Protein AF-A7I8T8-F1 (afdb_monomer_lite)

Structure (mmCIF, N/CA/C/O backbone):
data_AF-A7I8T8-F1
#
_entry.id   AF-A7I8T8-F1
#
loop_
_atom_site.group_PDB
_atom_site.id
_atom_site.type_symbol
_atom_site.label_atom_id
_atom_site.label_alt_id
_atom_site.label_comp_id
_atom_site.label_asym_id
_atom_site.label_entity_id
_atom_site.label_seq_id
_atom_site.pdbx_PDB_ins_code
_atom_site.Cartn_x
_atom_site.Cartn_y
_atom_site.Cartn_z
_atom_site.occupancy
_atom_site.B_iso_or_equiv
_atom_site.auth_seq_id
_atom_site.auth_comp_id
_atom_site.auth_asym_id
_atom_site.auth_atom_id
_atom_site.pdbx_PDB_model_num
ATOM 1 N N . MET A 1 1 ? 58.884 17.839 -67.279 1.00 40.97 1 MET A N 1
ATOM 2 C CA . MET A 1 1 ? 57.716 16.990 -66.966 1.00 40.97 1 MET A CA 1
ATOM 3 C C . MET A 1 1 ? 56.959 17.654 -65.835 1.00 40.97 1 MET A C 1
ATOM 5 O O . MET A 1 1 ? 57.370 17.535 -64.691 1.00 40.97 1 MET A O 1
ATOM 9 N N . VAL A 1 2 ? 55.931 18.431 -66.163 1.00 40.31 2 VAL A N 1
ATOM 10 C CA . VAL A 1 2 ? 55.002 18.986 -65.174 1.00 40.31 2 VAL A CA 1
ATOM 11 C C . VAL A 1 2 ? 53.744 18.139 -65.298 1.00 40.31 2 VAL A C 1
ATOM 13 O O . VAL A 1 2 ? 53.093 18.167 -66.338 1.00 40.31 2 VAL A O 1
ATOM 16 N N . TYR A 1 3 ? 53.479 17.304 -64.295 1.00 42.41 3 TYR A N 1
ATOM 17 C CA . TYR A 1 3 ? 52.240 16.538 -64.194 1.00 42.41 3 TYR A CA 1
ATOM 18 C C . TYR A 1 3 ? 51.141 17.530 -63.800 1.00 42.41 3 TYR A C 1
ATOM 20 O O . TYR A 1 3 ? 51.055 17.943 -62.646 1.00 42.41 3 TYR A O 1
ATOM 28 N N . GLY A 1 4 ? 50.372 17.988 -64.788 1.00 46.50 4 GLY A N 1
ATOM 29 C CA . GLY A 1 4 ? 49.166 18.773 -64.559 1.00 46.50 4 GLY A CA 1
ATOM 30 C C . GLY A 1 4 ? 48.108 17.872 -63.938 1.00 46.50 4 GLY A C 1
ATOM 31 O O . GLY A 1 4 ? 47.624 16.942 -64.575 1.00 46.50 4 GLY A O 1
ATOM 32 N N . SER A 1 5 ? 47.789 18.105 -62.671 1.00 56.91 5 SER A N 1
ATOM 33 C CA . SER A 1 5 ? 46.598 17.556 -62.036 1.00 56.91 5 SER A CA 1
ATOM 34 C C . SER A 1 5 ? 45.389 18.317 -62.577 1.00 56.91 5 SER A C 1
ATOM 36 O O . SER A 1 5 ? 45.018 19.356 -62.026 1.00 56.91 5 SER A O 1
ATOM 38 N N . ASP A 1 6 ? 44.826 17.845 -63.688 1.00 60.47 6 ASP A N 1
ATOM 39 C CA . ASP A 1 6 ? 43.633 18.449 -64.275 1.00 60.47 6 ASP A CA 1
ATOM 40 C C . ASP A 1 6 ? 42.460 18.361 -63.279 1.00 60.47 6 ASP A C 1
ATOM 42 O O . ASP A 1 6 ? 42.112 17.264 -62.824 1.00 60.47 6 ASP A O 1
ATOM 46 N N . PRO A 1 7 ? 41.842 19.493 -62.893 1.00 60.00 7 PRO A N 1
ATOM 47 C CA . PRO A 1 7 ? 40.658 19.472 -62.051 1.00 60.00 7 PRO A CA 1
ATOM 48 C C . PRO A 1 7 ? 39.498 18.835 -62.824 1.00 60.00 7 PRO A C 1
ATOM 50 O O . PRO A 1 7 ? 39.226 19.187 -63.971 1.00 60.00 7 PRO A O 1
ATOM 53 N N . LEU A 1 8 ? 38.805 17.892 -62.181 1.00 57.56 8 LEU A N 1
ATOM 54 C CA . LEU A 1 8 ? 37.634 17.215 -62.743 1.00 57.56 8 LEU A CA 1
ATOM 55 C C . LEU A 1 8 ? 36.603 18.232 -63.279 1.00 57.56 8 LEU A C 1
ATOM 57 O O . LEU A 1 8 ? 36.396 19.277 -62.652 1.00 57.56 8 LEU A O 1
ATOM 61 N N . PRO A 1 9 ? 35.917 17.933 -64.400 1.00 57.94 9 PRO A N 1
ATOM 62 C CA . PRO A 1 9 ? 34.938 18.837 -64.995 1.00 57.94 9 PRO A CA 1
ATOM 63 C C . PRO A 1 9 ? 33.830 19.193 -63.990 1.00 57.94 9 PRO A C 1
ATOM 65 O O . PRO A 1 9 ? 33.248 18.315 -63.352 1.00 57.94 9 PRO A O 1
ATOM 68 N N . LEU A 1 10 ? 33.532 20.494 -63.879 1.00 56.12 10 LEU A N 1
ATOM 69 C CA . LEU A 1 10 ? 32.563 21.121 -62.959 1.00 56.12 10 LEU A CA 1
ATOM 70 C C . LEU A 1 10 ? 31.258 20.324 -62.694 1.00 56.12 10 LEU A C 1
ATOM 72 O O . LEU A 1 10 ? 30.931 20.150 -61.520 1.00 56.12 10 LEU A O 1
ATOM 76 N N . PRO A 1 11 ? 30.548 19.748 -63.691 1.00 61.12 11 PRO A N 1
ATOM 77 C CA . PRO A 1 11 ? 29.313 18.990 -63.433 1.00 61.12 11 PRO A CA 1
ATOM 78 C C . PRO A 1 11 ? 29.511 17.687 -62.636 1.00 61.12 11 PRO A C 1
ATOM 80 O O . PRO A 1 11 ? 28.583 17.219 -61.977 1.00 61.12 11 PRO A O 1
ATOM 83 N N . CYS A 1 12 ? 30.708 17.093 -62.659 1.00 60.34 12 CYS A N 1
ATOM 84 C CA . CYS A 1 12 ? 31.018 15.888 -61.884 1.00 60.34 12 CYS A CA 1
ATOM 85 C C . CYS A 1 12 ? 31.303 16.207 -60.410 1.00 60.34 12 CYS A C 1
ATOM 87 O O . CYS A 1 12 ? 31.005 15.394 -59.537 1.00 60.34 12 CYS A O 1
ATOM 89 N N . ARG A 1 13 ? 31.857 17.393 -60.129 1.00 66.69 13 ARG A N 1
ATOM 90 C CA . ARG A 1 13 ? 32.189 17.842 -58.771 1.00 66.69 13 ARG A CA 1
ATOM 91 C C . ARG A 1 13 ? 30.935 18.162 -57.959 1.00 66.69 13 ARG A C 1
ATOM 93 O O . ARG A 1 13 ? 30.835 17.716 -56.821 1.00 66.69 13 ARG A O 1
ATOM 100 N N . ASP A 1 14 ? 29.977 18.871 -58.549 1.00 72.31 14 ASP A N 1
ATOM 101 C CA . ASP A 1 14 ? 28.726 19.223 -57.865 1.00 72.31 14 ASP A CA 1
ATOM 102 C C . ASP A 1 14 ? 27.876 17.978 -57.590 1.00 72.31 14 ASP A C 1
ATOM 104 O O . ASP A 1 14 ? 27.343 17.819 -56.494 1.00 72.31 14 ASP A O 1
ATOM 108 N N . ARG A 1 15 ? 27.855 17.026 -58.532 1.00 76.25 15 ARG A N 1
ATOM 109 C CA . ARG A 1 15 ? 27.203 15.725 -58.347 1.00 76.25 15 ARG A CA 1
ATOM 110 C C . ARG A 1 15 ? 27.839 14.910 -57.218 1.00 76.25 15 ARG A C 1
ATOM 112 O O . ARG A 1 15 ? 27.114 14.404 -56.367 1.00 76.25 15 ARG A O 1
ATOM 119 N N . ALA A 1 16 ? 29.170 14.821 -57.181 1.00 75.81 16 ALA A N 1
ATOM 120 C CA . ALA A 1 16 ? 29.888 14.103 -56.128 1.00 75.81 16 ALA A CA 1
ATOM 121 C C . ALA A 1 16 ? 29.680 14.740 -54.742 1.00 75.81 16 ALA A C 1
ATOM 123 O O . ALA A 1 16 ? 29.544 14.028 -53.749 1.00 75.81 16 ALA A O 1
ATOM 124 N N . LEU A 1 17 ? 29.606 16.074 -54.670 1.00 80.06 17 LEU A N 1
ATOM 125 C CA . LEU A 1 17 ? 29.301 16.789 -53.430 1.00 80.06 17 LEU A CA 1
ATOM 126 C C . LEU A 1 17 ? 27.860 16.533 -52.976 1.00 80.06 17 LEU A C 1
ATOM 128 O O . LEU A 1 17 ? 27.651 16.198 -51.814 1.00 80.06 17 LEU A O 1
ATOM 132 N N . THR A 1 18 ? 26.867 16.626 -53.866 1.00 85.56 18 THR A N 1
ATOM 133 C CA . THR A 1 18 ? 25.466 16.325 -53.523 1.00 85.56 18 THR A CA 1
ATOM 134 C C . THR A 1 18 ? 25.283 14.877 -53.064 1.00 85.56 18 THR A C 1
ATOM 136 O O . THR A 1 18 ? 24.567 14.630 -52.095 1.00 85.56 18 THR A O 1
ATOM 139 N N . GLU A 1 19 ? 25.958 13.923 -53.706 1.00 85.44 19 GLU A N 1
ATOM 140 C CA . GLU A 1 19 ? 25.921 12.508 -53.323 1.00 85.44 19 GLU A CA 1
ATOM 141 C C . GLU A 1 19 ? 26.564 12.277 -51.947 1.00 85.44 19 GLU A C 1
ATOM 143 O O . GLU A 1 19 ? 25.977 11.612 -51.093 1.00 85.44 19 GLU A O 1
ATOM 148 N N . ALA A 1 20 ? 27.702 12.922 -51.671 1.00 86.12 20 ALA A N 1
ATOM 149 C CA . ALA A 1 20 ? 28.340 12.883 -50.357 1.00 86.12 20 ALA A CA 1
ATOM 150 C C . ALA A 1 20 ? 27.459 13.503 -49.254 1.00 86.12 20 ALA A C 1
ATOM 152 O O . ALA A 1 20 ? 27.332 12.922 -48.175 1.00 86.12 20 ALA A O 1
ATOM 153 N N . TYR A 1 21 ? 26.803 14.640 -49.520 1.00 88.50 21 TYR A N 1
ATOM 154 C CA . TYR A 1 21 ? 25.862 15.254 -48.576 1.00 88.50 21 TYR A CA 1
ATOM 155 C C . TYR A 1 21 ? 24.629 14.376 -48.333 1.00 88.50 21 TYR A C 1
ATOM 157 O O . TYR A 1 21 ? 24.183 14.258 -47.192 1.00 88.50 21 TYR A O 1
ATOM 165 N N . GLY A 1 22 ? 24.105 13.727 -49.377 1.00 90.25 22 GLY A N 1
ATOM 166 C CA . GLY A 1 22 ? 22.984 12.794 -49.263 1.00 90.25 22 GLY A CA 1
ATOM 167 C C . GLY A 1 22 ? 23.323 11.584 -48.393 1.00 90.25 22 GLY A C 1
ATOM 168 O O . GLY A 1 22 ? 22.563 11.244 -47.486 1.00 90.25 22 GLY A O 1
ATOM 169 N N . ILE A 1 23 ? 24.496 10.981 -48.606 1.00 90.00 23 ILE A N 1
ATOM 170 C CA . ILE A 1 23 ? 24.983 9.856 -47.796 1.00 90.00 23 ILE A CA 1
ATOM 171 C C . ILE A 1 23 ? 25.203 10.291 -46.342 1.00 90.00 23 ILE A C 1
ATOM 173 O O . ILE A 1 23 ? 24.773 9.595 -45.422 1.00 90.00 23 ILE A O 1
ATOM 177 N N . PHE A 1 24 ? 25.818 11.456 -46.115 1.00 91.75 24 PHE A N 1
ATOM 178 C CA . PHE A 1 24 ? 26.056 11.976 -44.767 1.00 91.75 24 PHE A CA 1
ATOM 179 C C . PHE A 1 24 ? 24.749 12.221 -43.999 1.00 91.75 24 PHE A C 1
ATOM 181 O O . PHE A 1 24 ? 24.619 11.799 -42.849 1.00 91.75 24 PHE A O 1
ATOM 188 N N . LEU A 1 25 ? 23.758 12.850 -44.640 1.00 92.62 25 LEU A N 1
ATOM 189 C CA . LEU A 1 25 ? 22.442 13.078 -44.041 1.00 92.62 25 LEU A CA 1
ATOM 190 C C . LEU A 1 25 ? 21.728 11.766 -43.718 1.00 92.62 25 LEU A C 1
ATOM 192 O O . LEU A 1 25 ? 21.139 11.647 -42.647 1.00 92.62 25 LEU A O 1
ATOM 196 N N . LEU A 1 26 ? 21.808 10.770 -44.601 1.00 93.25 26 LEU A N 1
ATOM 197 C CA . LEU A 1 26 ? 21.183 9.468 -44.380 1.00 93.25 26 LEU A CA 1
ATOM 198 C C . LEU A 1 26 ? 21.810 8.732 -43.186 1.00 93.25 26 LEU A C 1
ATOM 200 O O . LEU A 1 26 ? 21.082 8.211 -42.344 1.00 93.25 26 LEU A O 1
ATOM 204 N N . ILE A 1 27 ? 23.141 8.755 -43.057 1.00 94.19 27 ILE A N 1
ATOM 205 C CA . ILE A 1 27 ? 23.846 8.184 -41.896 1.00 94.19 27 ILE A CA 1
ATOM 206 C C . ILE A 1 27 ? 23.438 8.902 -40.606 1.00 94.19 27 ILE A C 1
ATOM 208 O O . ILE A 1 27 ? 23.148 8.246 -39.605 1.00 94.19 27 ILE A O 1
ATOM 212 N N . LEU A 1 28 ? 23.370 10.237 -40.626 1.00 94.50 28 LEU A N 1
ATOM 213 C CA . LEU A 1 28 ? 22.942 11.026 -39.472 1.00 94.50 28 LEU A CA 1
ATOM 214 C C . LEU A 1 28 ? 21.512 10.663 -39.044 1.00 94.50 28 LEU A C 1
ATOM 216 O O . LEU A 1 28 ? 21.246 10.480 -37.857 1.00 94.50 28 LEU A O 1
ATOM 220 N N . LEU A 1 29 ? 20.601 10.517 -40.007 1.00 94.88 29 LEU A N 1
ATOM 221 C CA . LEU A 1 29 ? 19.192 10.225 -39.751 1.00 94.88 29 LEU A CA 1
ATOM 222 C C . LEU A 1 29 ? 18.995 8.805 -39.202 1.00 94.88 29 LEU A C 1
ATOM 224 O O . LEU A 1 29 ? 18.214 8.612 -38.268 1.00 94.88 29 LEU A O 1
ATOM 228 N N . ILE A 1 30 ? 19.759 7.828 -39.705 1.00 94.88 30 ILE A N 1
ATOM 229 C CA . ILE A 1 30 ? 19.822 6.477 -39.129 1.00 94.88 30 ILE A CA 1
ATOM 230 C C . ILE A 1 30 ? 20.371 6.535 -37.701 1.00 94.88 30 ILE A C 1
ATOM 232 O O . ILE A 1 30 ? 19.775 5.945 -36.804 1.00 94.88 30 ILE A O 1
ATOM 236 N N . GLY A 1 31 ? 21.457 7.277 -37.466 1.00 93.31 31 GLY A N 1
ATOM 237 C CA . GLY A 1 31 ? 22.049 7.433 -36.136 1.00 93.31 31 GLY A CA 1
ATOM 238 C C . GLY A 1 31 ? 21.055 7.987 -35.113 1.00 93.31 31 GLY A C 1
ATOM 239 O O . GLY A 1 31 ? 20.872 7.397 -34.049 1.00 93.31 31 GLY A O 1
ATOM 240 N N . ILE A 1 32 ? 20.348 9.066 -35.461 1.00 93.88 32 ILE A N 1
ATOM 241 C CA . ILE A 1 32 ? 19.301 9.656 -34.612 1.00 93.88 32 ILE A CA 1
ATOM 242 C C . ILE A 1 32 ? 18.170 8.650 -34.366 1.00 93.88 32 ILE A C 1
ATOM 244 O O . ILE A 1 32 ? 17.737 8.476 -33.227 1.00 93.88 32 ILE A O 1
ATOM 248 N N . SER A 1 33 ? 17.719 7.953 -35.411 1.00 91.12 33 SER A N 1
ATOM 249 C CA . SER A 1 33 ? 16.637 6.968 -35.301 1.00 91.12 33 SER A CA 1
ATOM 250 C C . SER A 1 33 ? 17.011 5.812 -34.370 1.00 91.12 33 SER A C 1
ATOM 252 O O . SER A 1 33 ? 16.208 5.422 -33.528 1.00 91.12 33 SER A O 1
ATOM 254 N N . VAL A 1 34 ? 18.241 5.298 -34.459 1.00 92.25 34 VAL A N 1
ATOM 255 C CA . VAL A 1 34 ? 18.736 4.228 -33.580 1.00 92.25 34 VAL A CA 1
ATOM 256 C C . VAL A 1 34 ? 18.793 4.691 -32.125 1.00 92.25 34 VAL A C 1
ATOM 258 O O . VAL A 1 34 ? 18.327 3.971 -31.245 1.00 92.25 34 VAL A O 1
ATOM 261 N N . VAL A 1 35 ? 19.300 5.900 -31.858 1.00 89.50 35 VAL A N 1
ATOM 262 C CA . VAL A 1 35 ? 19.339 6.455 -30.494 1.00 89.50 35 VAL A CA 1
ATOM 263 C C . VAL A 1 35 ? 17.930 6.597 -29.919 1.00 89.50 35 VAL A C 1
ATOM 265 O O . VAL A 1 35 ? 17.700 6.210 -28.774 1.00 89.50 35 VAL A O 1
ATOM 268 N N . LEU A 1 36 ? 16.971 7.084 -30.712 1.00 87.56 36 LEU A N 1
ATOM 269 C CA . LEU A 1 36 ? 15.573 7.196 -30.289 1.00 87.56 36 LEU A CA 1
ATOM 270 C C . LEU A 1 36 ? 14.947 5.828 -30.005 1.00 87.56 36 LEU A C 1
ATOM 272 O O . LEU A 1 36 ? 14.297 5.660 -28.976 1.00 87.56 36 LEU A O 1
ATOM 276 N N . ILE A 1 37 ? 15.173 4.838 -30.872 1.00 87.56 37 ILE A N 1
ATOM 277 C CA . ILE A 1 37 ? 14.664 3.477 -30.670 1.00 87.56 37 ILE A CA 1
ATOM 278 C C . ILE A 1 37 ? 15.246 2.873 -29.391 1.00 87.56 37 ILE A C 1
ATOM 280 O O . ILE A 1 37 ? 14.490 2.303 -28.610 1.00 87.56 37 ILE A O 1
ATOM 284 N N . ILE A 1 38 ? 16.551 3.019 -29.138 1.00 84.56 38 ILE A N 1
ATOM 285 C CA . ILE A 1 38 ? 17.188 2.516 -27.911 1.00 84.56 38 ILE A CA 1
ATOM 286 C C . ILE A 1 38 ? 16.627 3.229 -26.678 1.00 84.56 38 ILE A C 1
ATOM 288 O O . ILE A 1 38 ? 16.313 2.565 -25.695 1.00 84.56 38 ILE A O 1
ATOM 292 N N . ALA A 1 39 ? 16.457 4.552 -26.724 1.00 79.81 39 ALA A N 1
ATOM 293 C CA . ALA A 1 39 ? 15.915 5.318 -25.604 1.00 79.81 39 ALA A CA 1
ATOM 294 C C . ALA A 1 39 ? 14.473 4.900 -25.269 1.00 79.81 39 ALA A C 1
ATOM 296 O O . ALA A 1 39 ? 14.163 4.623 -24.112 1.00 79.81 39 ALA A O 1
ATOM 297 N N . VAL A 1 40 ? 13.603 4.787 -26.277 1.00 78.00 40 VAL A N 1
ATOM 298 C CA . VAL A 1 40 ? 12.200 4.386 -26.083 1.00 78.00 40 VAL A CA 1
ATOM 299 C C . VAL A 1 40 ? 12.101 2.918 -25.668 1.00 78.00 40 VAL A C 1
ATOM 301 O O . VAL A 1 40 ? 11.397 2.592 -24.713 1.00 78.00 40 VAL A O 1
ATOM 304 N N . SER A 1 41 ? 12.841 2.029 -26.334 1.00 72.75 41 SER A N 1
ATOM 305 C CA . SER A 1 41 ? 12.827 0.594 -26.028 1.00 72.75 41 SER A CA 1
ATOM 306 C C . SER A 1 41 ? 13.435 0.303 -24.660 1.00 72.75 41 SER A C 1
ATOM 308 O O . SER A 1 41 ? 12.927 -0.551 -23.950 1.00 72.75 41 SER A O 1
ATOM 310 N N . GLY A 1 42 ? 14.483 1.021 -24.249 1.00 64.94 42 GLY A N 1
ATOM 311 C CA . GLY A 1 42 ? 15.080 0.872 -22.922 1.00 64.94 42 GLY A CA 1
ATOM 312 C C . GLY A 1 42 ? 14.093 1.208 -21.802 1.00 64.94 42 GLY A C 1
ATOM 313 O O . GLY A 1 42 ? 14.004 0.473 -20.822 1.00 64.94 42 GLY A O 1
ATOM 314 N N . VAL A 1 43 ? 13.285 2.257 -21.971 1.00 63.16 43 VAL A N 1
ATOM 315 C CA . VAL A 1 43 ? 12.239 2.630 -21.001 1.00 63.16 43 VAL A CA 1
ATOM 316 C C . VAL A 1 43 ? 11.079 1.628 -21.019 1.00 63.16 43 VAL A C 1
ATOM 318 O O . VAL A 1 43 ? 10.591 1.212 -19.969 1.00 63.16 43 VAL A O 1
ATOM 321 N N . PHE A 1 44 ? 10.659 1.187 -22.205 1.00 61.34 44 PHE A N 1
ATOM 322 C CA . PHE A 1 44 ? 9.567 0.225 -22.350 1.00 61.34 44 PHE A CA 1
ATOM 323 C C . PHE A 1 44 ? 9.941 -1.168 -21.813 1.00 61.34 44 PHE A C 1
ATOM 325 O O . PHE A 1 44 ? 9.198 -1.779 -21.058 1.00 61.34 44 PHE A O 1
ATOM 332 N N . VAL A 1 45 ? 11.128 -1.681 -22.135 1.00 61.16 45 VAL A N 1
ATOM 333 C CA . VAL A 1 45 ? 11.560 -3.023 -21.709 1.00 61.16 45 VAL A CA 1
ATOM 334 C C . VAL A 1 45 ? 11.806 -3.084 -20.201 1.00 61.16 45 VAL A C 1
ATOM 336 O O . VAL A 1 45 ? 11.472 -4.084 -19.570 1.00 61.16 45 VAL A O 1
ATOM 339 N N . THR A 1 46 ? 12.348 -2.021 -19.602 1.00 61.03 46 THR A N 1
ATOM 340 C CA . THR A 1 46 ? 12.595 -1.993 -18.151 1.00 61.03 46 THR A CA 1
ATOM 341 C C . THR A 1 46 ? 11.307 -1.941 -17.333 1.00 61.03 46 THR A C 1
ATOM 343 O O . THR A 1 46 ? 11.265 -2.548 -16.272 1.00 61.03 46 THR A O 1
ATOM 346 N N . THR A 1 47 ? 10.246 -1.302 -17.831 1.00 58.44 47 THR A N 1
ATOM 347 C CA . THR A 1 47 ? 8.946 -1.237 -17.138 1.00 58.44 47 THR A CA 1
ATOM 348 C C . THR A 1 47 ? 8.138 -2.533 -17.245 1.00 58.44 47 THR A C 1
ATOM 350 O O . THR A 1 47 ? 7.488 -2.921 -16.282 1.00 58.44 47 THR A O 1
ATOM 353 N N . PHE A 1 48 ? 8.214 -3.258 -18.366 1.00 58.41 48 PHE A N 1
ATOM 354 C CA . PHE A 1 48 ? 7.499 -4.537 -18.528 1.00 58.41 48 PHE A CA 1
ATOM 355 C C . PHE A 1 48 ? 8.202 -5.744 -17.887 1.00 58.41 48 PHE A C 1
ATOM 357 O O . PHE A 1 48 ? 7.550 -6.748 -17.608 1.00 58.41 48 PHE A O 1
ATOM 364 N N . LEU A 1 49 ? 9.520 -5.675 -17.667 1.00 64.38 49 LEU A N 1
ATOM 365 C CA . LEU A 1 49 ? 10.302 -6.753 -17.042 1.00 64.38 49 LEU A CA 1
ATOM 366 C C . LEU A 1 49 ? 10.564 -6.532 -15.545 1.00 64.38 49 LEU A C 1
ATOM 368 O O . LEU A 1 49 ? 11.329 -7.288 -14.939 1.00 64.38 49 LEU A O 1
ATOM 372 N N . GLN A 1 50 ? 9.960 -5.511 -14.937 1.00 68.81 50 GLN A N 1
ATOM 373 C CA . GLN A 1 50 ? 10.085 -5.279 -13.504 1.00 68.81 50 GLN A CA 1
ATOM 374 C C . GLN A 1 50 ? 9.371 -6.390 -12.726 1.00 68.81 50 GLN A C 1
ATOM 376 O O . GLN A 1 50 ? 8.178 -6.644 -12.880 1.00 68.81 50 GLN A O 1
ATOM 381 N N . LYS A 1 51 ? 10.146 -7.102 -11.903 1.00 78.81 51 LYS A N 1
ATOM 382 C CA . LYS A 1 51 ? 9.617 -8.065 -10.937 1.00 78.81 51 LYS A CA 1
ATOM 383 C C . LYS A 1 51 ? 8.771 -7.292 -9.910 1.00 78.81 51 LYS A C 1
ATOM 385 O O . LYS A 1 51 ? 9.260 -6.269 -9.429 1.00 78.81 51 LYS A O 1
ATOM 390 N N . PRO A 1 52 ? 7.582 -7.792 -9.520 1.00 82.31 52 PRO A N 1
ATOM 391 C CA . PRO A 1 52 ? 6.821 -7.204 -8.424 1.00 82.31 52 PRO A CA 1
ATOM 392 C C . PRO A 1 52 ? 7.670 -7.088 -7.147 1.00 82.31 52 PRO A C 1
ATOM 394 O O . PRO A 1 52 ? 8.475 -7.995 -6.877 1.00 82.31 52 PRO A O 1
ATOM 397 N N . PRO A 1 53 ? 7.499 -6.014 -6.355 1.00 86.44 53 PRO A N 1
ATOM 398 C CA . PRO A 1 53 ? 8.216 -5.848 -5.098 1.00 86.44 53 PRO A CA 1
ATOM 399 C C . PRO A 1 53 ? 7.889 -6.994 -4.13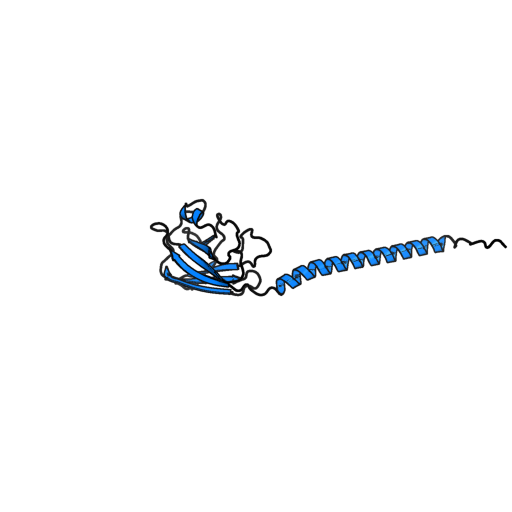9 1.00 86.44 53 PRO A C 1
ATOM 401 O O . PRO A 1 53 ? 6.749 -7.460 -4.068 1.00 86.44 53 PRO A O 1
ATOM 404 N N . VAL A 1 54 ? 8.889 -7.446 -3.383 1.00 89.38 54 VAL A N 1
ATOM 405 C CA . VAL A 1 54 ? 8.715 -8.484 -2.363 1.00 89.38 54 VAL A CA 1
ATOM 406 C C . VAL A 1 54 ? 9.031 -7.903 -0.997 1.00 89.38 54 VAL A C 1
ATOM 408 O O . VAL A 1 54 ? 10.182 -7.615 -0.678 1.00 89.38 54 VAL A O 1
ATOM 411 N N . PHE A 1 55 ? 8.001 -7.774 -0.167 1.00 92.31 55 PHE A N 1
ATOM 412 C CA . PHE A 1 55 ? 8.126 -7.251 1.185 1.00 92.31 55 PHE A CA 1
ATOM 413 C C . PHE A 1 55 ? 7.064 -7.838 2.112 1.00 92.31 55 PHE A C 1
ATOM 415 O O . PHE A 1 55 ? 5.975 -8.244 1.695 1.00 92.31 55 PHE A O 1
ATOM 422 N N . ALA A 1 56 ? 7.411 -7.916 3.391 1.00 91.94 56 ALA A N 1
ATOM 423 C CA . ALA A 1 56 ? 6.543 -8.429 4.435 1.00 91.94 56 ALA A CA 1
ATOM 424 C C . ALA A 1 56 ? 5.936 -7.275 5.228 1.00 91.94 56 ALA A C 1
ATOM 426 O O . ALA A 1 56 ? 6.627 -6.339 5.631 1.00 91.94 56 ALA A O 1
ATOM 427 N N . VAL A 1 57 ? 4.639 -7.388 5.495 1.00 95.81 57 VAL A N 1
ATOM 428 C CA . VAL A 1 57 ? 3.856 -6.367 6.179 1.00 95.81 57 VAL A CA 1
ATOM 429 C C . VAL A 1 57 ? 3.149 -6.995 7.364 1.00 95.81 57 VAL A C 1
ATOM 431 O O . VAL A 1 57 ? 2.690 -8.134 7.297 1.00 95.81 57 VAL A O 1
ATOM 434 N N . GLN A 1 58 ? 3.036 -6.237 8.445 1.00 96.06 58 GLN A N 1
ATOM 435 C CA . GLN A 1 58 ? 2.125 -6.534 9.539 1.00 96.06 58 GLN A CA 1
ATOM 436 C C . GLN A 1 58 ? 1.100 -5.417 9.659 1.00 96.06 58 GLN A C 1
ATOM 438 O O . GLN A 1 58 ? 1.455 -4.247 9.578 1.00 96.06 58 GLN A O 1
ATOM 443 N N . ALA A 1 59 ? -0.158 -5.768 9.901 1.00 96.44 59 ALA A N 1
ATOM 444 C CA . ALA A 1 59 ? -1.227 -4.802 10.090 1.00 96.44 59 ALA A CA 1
ATOM 445 C C . ALA A 1 59 ? -1.827 -4.911 11.498 1.00 96.44 59 ALA A C 1
ATOM 447 O O . ALA A 1 59 ? -1.934 -6.006 12.054 1.00 96.44 59 ALA A O 1
ATOM 448 N N . LYS A 1 60 ? -2.207 -3.777 12.090 1.00 95.56 60 LYS A N 1
ATOM 449 C CA . LYS A 1 60 ? -2.880 -3.716 13.393 1.00 95.56 60 LYS A CA 1
ATOM 450 C C . LYS A 1 60 ? -3.776 -2.484 13.485 1.00 95.56 60 LYS A C 1
ATOM 452 O O . LYS A 1 60 ? -3.360 -1.401 13.096 1.00 95.56 60 LYS A O 1
ATOM 457 N N . VAL A 1 61 ? -4.951 -2.622 14.096 1.00 94.81 61 VAL A N 1
ATOM 458 C CA . VAL A 1 61 ? -5.786 -1.471 14.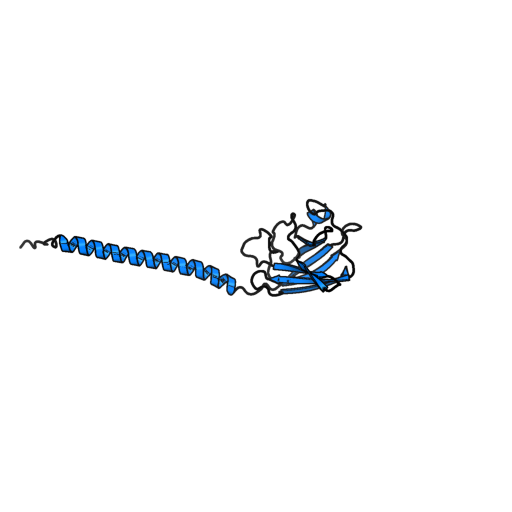473 1.00 94.81 61 VAL A CA 1
ATOM 459 C C . VAL A 1 61 ? -5.287 -0.852 15.782 1.00 94.81 61 VAL A C 1
ATOM 461 O O . VAL A 1 61 ? -4.929 -1.549 16.737 1.00 94.81 61 VAL A O 1
ATOM 464 N N . SER A 1 62 ? -5.232 0.475 15.822 1.00 92.38 62 SER A N 1
ATOM 465 C CA . SER A 1 62 ? -4.836 1.263 16.985 1.00 92.38 62 SER A CA 1
ATOM 466 C C . SER A 1 62 ? -5.795 2.429 17.191 1.00 92.38 62 SER A C 1
ATOM 468 O O . SER A 1 62 ? -6.276 3.020 16.229 1.00 92.38 62 SER A O 1
ATOM 470 N N . THR A 1 63 ? -6.039 2.783 18.450 1.00 89.81 63 THR A N 1
ATOM 471 C CA . THR A 1 63 ? -6.825 3.954 18.854 1.00 89.81 63 THR A CA 1
ATOM 472 C C . THR A 1 63 ? -5.906 4.983 19.519 1.00 89.81 63 THR A C 1
ATOM 474 O O . THR A 1 63 ? -5.801 5.004 20.749 1.00 89.81 63 THR A O 1
ATOM 477 N N . PRO A 1 64 ? -5.157 5.792 18.743 1.00 82.69 64 PRO A N 1
ATOM 478 C CA . PRO A 1 64 ? -4.161 6.714 19.296 1.00 82.69 64 PRO A CA 1
ATOM 479 C C . PRO A 1 64 ? -4.782 7.869 20.091 1.00 82.69 64 PRO A C 1
ATOM 481 O O . PRO A 1 64 ? -4.106 8.490 20.908 1.00 82.69 64 PRO A O 1
ATOM 484 N N . VAL A 1 65 ? -6.058 8.163 19.845 1.00 82.88 65 VAL A N 1
ATOM 485 C CA . VAL A 1 65 ? -6.858 9.194 20.512 1.00 82.88 65 VAL A CA 1
ATOM 486 C C . VAL A 1 65 ? -8.230 8.576 20.809 1.00 82.88 65 VAL A C 1
ATOM 488 O O . VAL A 1 65 ? -8.669 7.727 20.026 1.00 82.88 65 VAL A O 1
ATOM 491 N N . PRO A 1 66 ? -8.914 8.953 21.909 1.00 83.56 66 PRO A N 1
ATOM 492 C CA . PRO A 1 66 ? -10.293 8.529 22.141 1.00 83.56 66 PRO A CA 1
ATOM 493 C C . PRO A 1 66 ? -11.167 8.790 20.911 1.00 83.56 66 PRO A C 1
ATOM 495 O O . PRO A 1 66 ? -11.034 9.834 20.272 1.00 83.56 66 PRO A O 1
ATOM 498 N N . ASP A 1 67 ? -12.010 7.816 20.572 1.00 82.19 67 ASP A N 1
ATOM 499 C CA . ASP A 1 67 ? -12.959 7.875 19.452 1.00 82.19 67 ASP A CA 1
ATOM 500 C C . ASP A 1 67 ? -12.325 8.063 18.060 1.00 82.19 67 ASP A C 1
ATOM 502 O O . ASP A 1 67 ? -12.985 8.480 17.110 1.00 82.19 67 ASP A O 1
ATOM 506 N N . LYS A 1 68 ? -11.038 7.723 17.911 1.00 86.75 68 LYS A N 1
ATOM 507 C CA . LYS A 1 68 ? -10.332 7.710 16.623 1.00 86.75 68 LYS A CA 1
ATOM 508 C C . LYS A 1 68 ? -9.570 6.409 16.478 1.00 86.75 68 LYS A C 1
ATOM 510 O O . LYS A 1 68 ? -8.706 6.114 17.304 1.00 86.75 68 LYS A O 1
ATOM 515 N N . SER A 1 69 ? -9.853 5.651 15.424 1.00 91.06 69 SER A N 1
ATOM 516 C CA . SER A 1 69 ? -9.109 4.433 15.108 1.00 91.06 69 SER A CA 1
ATOM 517 C C . SER A 1 69 ? -8.402 4.550 13.767 1.00 91.06 69 SER A C 1
ATOM 519 O O . SER A 1 69 ? -8.849 5.220 12.839 1.00 91.06 69 SER A O 1
ATOM 521 N N . VAL A 1 70 ? -7.239 3.916 13.697 1.00 93.50 70 VAL A N 1
ATOM 522 C CA . VAL A 1 70 ? -6.402 3.847 12.505 1.00 93.50 70 VAL A CA 1
ATOM 523 C C . VAL A 1 70 ? -5.902 2.422 12.331 1.00 93.50 70 VAL A C 1
ATOM 525 O O . VAL A 1 70 ? -5.689 1.705 13.312 1.00 93.50 70 VAL A O 1
ATOM 528 N N . ILE A 1 71 ? -5.672 2.011 11.092 1.00 95.56 71 ILE A N 1
ATOM 529 C CA . ILE A 1 71 ? -4.951 0.781 10.778 1.00 95.56 71 ILE A CA 1
ATOM 530 C C . ILE A 1 71 ? -3.492 1.160 10.548 1.00 95.56 71 ILE A C 1
ATOM 532 O O . ILE A 1 71 ? -3.188 1.995 9.704 1.00 95.56 71 ILE A O 1
ATOM 536 N N . ILE A 1 72 ? -2.580 0.545 11.289 1.00 95.00 72 ILE A N 1
ATOM 537 C CA . ILE A 1 72 ? -1.140 0.724 11.127 1.00 95.00 72 ILE A CA 1
ATOM 538 C C . ILE A 1 72 ? -0.585 -0.471 10.358 1.00 95.00 72 ILE A C 1
ATOM 540 O O . ILE A 1 72 ? -0.775 -1.616 10.769 1.00 95.00 72 ILE A O 1
ATOM 544 N N . LEU A 1 73 ? 0.117 -0.184 9.267 1.00 96.25 73 LEU A N 1
ATOM 545 C CA . LEU A 1 73 ? 0.890 -1.113 8.456 1.00 96.25 73 LEU A CA 1
ATOM 546 C C . LEU A 1 73 ? 2.379 -0.940 8.766 1.00 96.25 73 LEU A C 1
ATOM 548 O O . LEU A 1 73 ? 2.949 0.124 8.534 1.00 96.25 73 LEU A O 1
ATOM 552 N N . TYR A 1 74 ? 3.024 -1.985 9.268 1.00 95.88 74 TYR A N 1
ATOM 553 C CA . TYR A 1 74 ? 4.451 -2.025 9.578 1.00 95.88 74 TYR A CA 1
ATOM 554 C C . TYR A 1 74 ? 5.204 -2.779 8.482 1.00 95.88 74 TYR A C 1
ATOM 556 O O . TYR A 1 74 ? 4.871 -3.931 8.199 1.00 95.88 74 TYR A O 1
ATOM 564 N N . HIS A 1 75 ? 6.231 -2.156 7.900 1.00 95.50 75 HIS A N 1
ATOM 565 C CA . HIS A 1 75 ? 7.155 -2.833 6.990 1.00 95.50 75 HIS A CA 1
ATOM 566 C C . HIS A 1 75 ? 8.134 -3.665 7.810 1.00 95.50 75 HIS A C 1
ATOM 568 O O . HIS A 1 75 ? 8.954 -3.116 8.551 1.00 95.50 75 HIS A O 1
ATOM 574 N N . LEU A 1 76 ? 8.054 -4.985 7.702 1.00 93.81 76 LEU A N 1
ATOM 575 C CA . LEU A 1 76 ? 8.921 -5.870 8.473 1.00 93.81 76 LEU A CA 1
ATOM 576 C C . LEU A 1 76 ? 10.291 -6.027 7.809 1.00 93.81 76 LEU A C 1
ATOM 578 O O . LEU A 1 76 ? 11.308 -5.952 8.490 1.00 93.81 76 LEU A O 1
ATOM 582 N N . GLN A 1 77 ? 10.296 -6.282 6.501 1.00 92.69 77 GLN A N 1
ATOM 583 C CA . GLN A 1 77 ? 11.492 -6.566 5.703 1.00 92.69 77 GLN A CA 1
ATOM 584 C C . GLN A 1 77 ? 11.165 -6.520 4.202 1.00 92.69 77 GLN A C 1
ATOM 586 O O . GLN A 1 77 ? 10.033 -6.842 3.825 1.00 92.69 77 GLN A O 1
ATOM 591 N N . GLY A 1 78 ? 12.160 -6.256 3.356 1.00 90.88 78 GLY A N 1
ATOM 592 C CA . GLY A 1 78 ? 12.091 -6.457 1.906 1.00 90.88 78 GLY A CA 1
ATOM 593 C C . GLY A 1 78 ? 12.327 -5.193 1.086 1.00 90.88 78 GLY A C 1
ATOM 594 O O . GLY A 1 78 ? 13.027 -4.276 1.509 1.00 90.88 78 GLY A O 1
ATOM 595 N N . ASP A 1 79 ? 11.774 -5.179 -0.124 1.00 89.75 79 ASP A N 1
ATOM 596 C CA . ASP A 1 79 ? 11.968 -4.079 -1.066 1.00 89.75 79 ASP A CA 1
ATOM 597 C C . ASP A 1 79 ? 11.236 -2.809 -0.593 1.00 89.75 79 ASP A C 1
ATOM 599 O O . ASP A 1 79 ? 10.055 -2.887 -0.256 1.00 89.75 79 ASP A O 1
ATOM 603 N N . PRO A 1 80 ? 11.879 -1.626 -0.612 1.00 89.69 80 PRO A N 1
ATOM 604 C CA . PRO A 1 80 ? 11.198 -0.377 -0.305 1.00 89.69 80 PRO A CA 1
ATOM 605 C C . PRO A 1 80 ? 10.185 -0.033 -1.402 1.00 89.69 80 PRO A C 1
ATOM 607 O O . PRO A 1 80 ? 10.528 0.009 -2.586 1.00 89.69 80 PRO A O 1
ATOM 610 N N . VAL A 1 81 ? 8.959 0.298 -1.006 1.00 89.75 81 VAL A N 1
ATOM 611 C CA . VAL A 1 81 ? 7.856 0.639 -1.916 1.00 89.75 81 VAL A CA 1
ATOM 612 C C . VAL A 1 81 ? 7.372 2.066 -1.692 1.00 89.75 81 VAL A C 1
ATOM 614 O O . VAL A 1 81 ? 7.496 2.616 -0.604 1.00 89.75 81 VAL A O 1
ATOM 617 N N . ALA A 1 82 ? 6.819 2.704 -2.716 1.00 88.56 82 ALA A N 1
ATOM 618 C CA . ALA A 1 82 ? 6.164 4.001 -2.582 1.00 88.56 82 ALA A CA 1
ATOM 619 C C . ALA A 1 82 ? 4.646 3.812 -2.610 1.00 88.56 82 ALA A C 1
ATOM 621 O O . ALA A 1 82 ? 4.137 3.054 -3.430 1.00 88.56 82 ALA A O 1
ATOM 622 N N . LEU A 1 83 ? 3.908 4.519 -1.755 1.00 85.62 83 LEU A N 1
ATOM 623 C CA . LEU A 1 83 ? 2.454 4.588 -1.900 1.00 85.62 83 LEU A CA 1
ATOM 624 C C . LEU A 1 83 ? 2.145 5.333 -3.199 1.00 85.62 83 LEU A C 1
ATOM 626 O O . LEU A 1 83 ? 2.661 6.429 -3.444 1.00 85.62 83 LEU A O 1
ATOM 630 N N . ALA A 1 84 ? 1.367 4.708 -4.073 1.00 67.19 84 ALA A N 1
ATOM 631 C CA . ALA A 1 84 ? 1.055 5.266 -5.372 1.00 67.19 84 ALA A CA 1
ATOM 632 C C . ALA A 1 84 ? 0.331 6.610 -5.192 1.00 67.19 84 ALA A C 1
ATOM 634 O O . ALA A 1 84 ? -0.621 6.714 -4.421 1.00 67.19 84 ALA A O 1
ATOM 635 N N . ASN A 1 85 ? 0.801 7.629 -5.923 1.00 57.50 85 ASN A N 1
ATOM 636 C CA . ASN A 1 85 ? 0.450 9.059 -5.828 1.00 57.50 85 ASN A CA 1
ATOM 637 C C . ASN A 1 85 ? 1.201 9.881 -4.772 1.00 57.50 85 ASN A C 1
ATOM 639 O O . ASN A 1 85 ? 1.015 11.099 -4.715 1.00 57.50 85 ASN A O 1
ATOM 643 N N . ALA A 1 86 ? 2.103 9.283 -3.995 1.00 53.22 86 ALA A N 1
ATOM 644 C CA . ALA A 1 86 ? 3.141 10.067 -3.349 1.00 53.22 86 ALA A CA 1
ATOM 645 C C . ALA A 1 86 ? 4.137 10.537 -4.417 1.00 53.22 86 ALA A C 1
ATOM 647 O O . ALA A 1 86 ? 4.525 9.769 -5.298 1.00 53.22 86 ALA A O 1
ATOM 648 N N . SER A 1 87 ? 4.577 11.793 -4.344 1.00 47.03 87 SER A N 1
ATOM 649 C CA . SER A 1 87 ? 5.689 12.326 -5.139 1.00 47.03 87 SER A CA 1
ATOM 650 C C . SER A 1 87 ? 7.024 11.718 -4.680 1.00 47.03 87 SER A C 1
ATOM 652 O O . SER A 1 87 ? 7.934 12.428 -4.256 1.00 47.03 87 SER A O 1
ATOM 654 N N . GLY A 1 88 ? 7.101 10.389 -4.675 1.00 47.69 88 GLY A N 1
ATOM 655 C CA . GLY A 1 88 ? 8.284 9.618 -4.343 1.00 47.69 88 GLY A CA 1
ATOM 656 C C . GLY A 1 88 ? 9.278 9.604 -5.506 1.00 47.69 88 GLY A C 1
ATOM 657 O O . GLY A 1 88 ? 8.921 9.903 -6.650 1.00 47.69 88 GLY A O 1
ATOM 658 N N . PRO A 1 89 ? 10.551 9.276 -5.238 1.00 47.53 89 PRO A N 1
ATOM 659 C CA . PRO A 1 89 ? 11.544 9.108 -6.289 1.00 47.53 89 PRO A CA 1
ATOM 660 C C . PRO A 1 89 ? 11.100 8.019 -7.278 1.00 47.53 89 PRO A C 1
ATOM 662 O O . PRO A 1 89 ? 10.638 6.955 -6.871 1.00 47.53 89 PRO A O 1
ATOM 665 N N . ALA A 1 90 ? 11.303 8.262 -8.577 1.00 51.50 90 ALA A N 1
ATOM 666 C CA . ALA A 1 90 ? 10.897 7.379 -9.682 1.00 51.50 90 ALA A CA 1
ATOM 667 C C . ALA A 1 90 ? 11.494 5.951 -9.640 1.00 51.50 90 ALA A C 1
ATOM 669 O O . ALA A 1 90 ? 11.185 5.129 -10.497 1.00 51.50 90 ALA A O 1
ATOM 670 N N . SER A 1 91 ? 12.377 5.665 -8.680 1.00 55.47 91 SER A N 1
ATOM 671 C CA . SER A 1 91 ? 13.079 4.393 -8.512 1.00 55.47 91 SER A CA 1
ATOM 672 C C . SER A 1 91 ? 12.383 3.392 -7.584 1.00 55.47 91 SER A C 1
ATOM 674 O O . SER A 1 91 ? 12.803 2.239 -7.555 1.00 55.47 91 SER A O 1
ATOM 676 N N . SER A 1 92 ? 11.380 3.801 -6.800 1.00 61.94 92 SER A N 1
ATOM 677 C CA . SER A 1 92 ? 10.649 2.886 -5.909 1.00 61.94 92 SER A CA 1
ATOM 678 C C . SER A 1 92 ? 9.405 2.325 -6.608 1.00 61.94 92 SER A C 1
ATOM 680 O O . SER A 1 92 ? 8.642 3.117 -7.168 1.00 61.94 92 SER A O 1
ATOM 682 N N . PRO A 1 93 ? 9.158 1.000 -6.566 1.00 73.94 93 PRO A N 1
ATOM 683 C CA . PRO A 1 93 ? 7.912 0.418 -7.057 1.00 73.94 93 PRO A CA 1
ATOM 684 C C . PRO A 1 93 ? 6.714 1.042 -6.338 1.00 73.94 93 PRO A C 1
ATOM 686 O O . PRO A 1 93 ? 6.701 1.135 -5.108 1.00 73.94 93 PRO A O 1
ATOM 689 N N . GLY A 1 94 ? 5.730 1.507 -7.105 1.00 85.56 94 GLY A N 1
ATOM 690 C CA . GLY A 1 94 ? 4.493 2.061 -6.564 1.00 85.56 94 GLY A CA 1
ATOM 691 C C . GLY A 1 94 ? 3.543 0.949 -6.128 1.00 85.56 94 GLY A C 1
ATOM 692 O O . GLY A 1 94 ? 3.405 -0.045 -6.836 1.00 85.56 94 GLY A O 1
ATOM 693 N N . VAL A 1 95 ? 2.859 1.113 -4.999 1.00 90.31 95 VAL A N 1
ATOM 694 C CA . VAL A 1 95 ? 1.806 0.196 -4.544 1.00 90.31 95 VAL A CA 1
ATOM 695 C C . VAL A 1 95 ? 0.502 0.940 -4.286 1.00 90.31 95 VAL A C 1
ATOM 697 O O . VAL A 1 95 ? 0.500 2.040 -3.739 1.00 90.31 95 VAL A O 1
ATOM 700 N N . PHE A 1 96 ? -0.617 0.327 -4.659 1.00 91.06 96 PHE A N 1
ATOM 701 C CA . PHE A 1 96 ? -1.955 0.754 -4.266 1.00 91.06 96 PHE A CA 1
ATOM 702 C C . PHE A 1 96 ? -2.423 -0.042 -3.059 1.00 91.06 96 PHE A C 1
ATOM 704 O O . PHE A 1 96 ? -2.167 -1.244 -2.962 1.00 91.06 96 PHE A O 1
ATOM 711 N N . VAL A 1 97 ? -3.174 0.616 -2.183 1.00 94.81 97 VAL A N 1
ATOM 712 C CA . VAL A 1 97 ? -3.864 -0.041 -1.078 1.00 94.81 97 VAL A CA 1
ATOM 713 C C . VAL A 1 97 ? -5.360 -0.067 -1.375 1.00 94.81 97 VAL A C 1
ATOM 715 O O . VAL A 1 97 ? -5.961 0.925 -1.784 1.00 94.81 97 VAL A O 1
ATOM 718 N N . THR A 1 98 ? -5.974 -1.229 -1.204 1.00 96.06 98 THR A N 1
ATOM 719 C CA . THR A 1 98 ? -7.425 -1.415 -1.280 1.00 96.06 98 THR A CA 1
ATOM 720 C C . THR A 1 98 ? -7.875 -2.115 -0.013 1.00 96.06 98 THR A C 1
ATOM 722 O O . THR A 1 98 ? -7.284 -3.119 0.383 1.00 96.06 98 THR A O 1
ATOM 725 N N . LEU A 1 99 ? -8.912 -1.589 0.622 1.00 96.88 99 LEU A N 1
ATOM 726 C CA . LEU A 1 99 ? -9.583 -2.256 1.725 1.00 96.88 99 LEU A CA 1
ATOM 727 C C . LEU A 1 99 ? -10.750 -3.078 1.194 1.00 96.88 99 LEU A C 1
ATOM 729 O O . LEU A 1 99 ? -11.391 -2.701 0.222 1.00 96.88 99 LEU A O 1
ATOM 733 N N . GLU A 1 100 ? -11.040 -4.184 1.851 1.00 97.62 100 GLU A N 1
ATOM 734 C CA . GLU A 1 100 ? -12.315 -4.873 1.759 1.00 97.62 100 GLU A CA 1
ATOM 735 C C . GLU A 1 100 ? -12.971 -4.807 3.131 1.00 97.62 100 GLU A C 1
ATOM 737 O O . GLU A 1 100 ? -12.374 -5.207 4.139 1.00 97.62 100 GLU A O 1
ATOM 742 N N . SER A 1 101 ? -14.156 -4.208 3.169 1.00 95.94 101 SER A N 1
ATOM 743 C CA . SER A 1 101 ? -14.948 -4.034 4.379 1.00 95.94 101 SER A CA 1
ATOM 744 C C . SER A 1 101 ? -15.559 -5.357 4.850 1.00 95.94 101 SER A C 1
ATOM 746 O O . SER A 1 101 ? -15.594 -6.333 4.100 1.00 95.94 101 SER A O 1
ATOM 748 N N . PRO A 1 102 ? -16.070 -5.420 6.094 1.00 95.44 102 PRO A N 1
ATOM 749 C CA . PRO A 1 102 ? -16.652 -6.644 6.649 1.00 95.44 102 PRO A CA 1
ATOM 750 C C . PRO A 1 102 ? -17.854 -7.205 5.871 1.00 95.44 102 PRO A C 1
ATOM 752 O O . PRO A 1 102 ? -18.212 -8.367 6.051 1.00 95.44 102 PRO A O 1
ATOM 755 N N . ASP A 1 103 ? -18.493 -6.390 5.033 1.00 95.12 103 ASP A N 1
ATOM 756 C CA . ASP A 1 103 ? -19.578 -6.768 4.121 1.00 95.12 103 ASP A CA 1
ATOM 757 C C . ASP A 1 103 ? -19.089 -7.191 2.719 1.00 95.12 103 ASP A C 1
ATOM 759 O O . ASP A 1 103 ? -19.897 -7.616 1.891 1.00 95.12 103 ASP A O 1
ATOM 763 N N . GLY A 1 104 ? -17.779 -7.134 2.464 1.00 94.12 104 GLY A N 1
ATOM 764 C CA . GLY A 1 104 ? -17.138 -7.543 1.215 1.00 94.12 104 GLY A CA 1
ATOM 765 C C . GLY A 1 104 ? -17.004 -6.436 0.163 1.00 94.12 104 GLY A C 1
ATOM 766 O O . GLY A 1 104 ? -16.574 -6.720 -0.959 1.00 94.12 104 GLY A O 1
ATOM 767 N N . GLU A 1 105 ? -17.364 -5.185 0.472 1.00 96.50 105 GLU A N 1
ATOM 768 C CA . GLU A 1 105 ? -17.156 -4.064 -0.451 1.00 96.50 105 GLU A CA 1
ATOM 769 C C . GLU A 1 105 ? -15.664 -3.724 -0.575 1.00 96.50 105 GLU A C 1
ATOM 771 O O . GLU A 1 105 ? -14.949 -3.587 0.414 1.00 96.50 105 GLU A O 1
ATOM 776 N N . LYS A 1 106 ? -15.177 -3.567 -1.813 1.00 95.50 106 LYS A N 1
ATOM 777 C CA . LYS A 1 106 ? -13.791 -3.165 -2.087 1.00 95.50 106 LYS A CA 1
ATOM 778 C C . LYS A 1 106 ? -13.686 -1.653 -2.219 1.00 95.50 106 LYS A C 1
ATOM 780 O O . LYS A 1 106 ? -14.224 -1.072 -3.159 1.00 95.50 106 LYS A O 1
ATOM 785 N N . ILE A 1 107 ? -12.928 -1.043 -1.320 1.00 95.62 107 ILE A N 1
ATOM 786 C CA . ILE A 1 107 ? -12.795 0.399 -1.165 1.00 95.62 107 ILE A CA 1
ATOM 787 C C . ILE A 1 107 ? -11.346 0.802 -1.474 1.00 95.62 107 ILE A C 1
ATOM 789 O O . ILE A 1 107 ? -10.423 0.379 -0.768 1.00 95.62 107 ILE A O 1
ATOM 793 N N . PRO A 1 108 ? -11.098 1.608 -2.522 1.00 93.50 108 PRO A N 1
ATOM 794 C CA . PRO A 1 108 ? -9.762 2.124 -2.790 1.00 93.50 108 PRO A CA 1
ATOM 795 C C . PRO A 1 108 ? -9.339 3.099 -1.685 1.00 93.50 108 PRO A C 1
ATOM 797 O O . PRO A 1 108 ? -10.134 3.926 -1.242 1.00 93.50 108 PRO A O 1
ATOM 800 N N . VAL A 1 109 ? -8.079 3.014 -1.256 1.00 93.00 109 VAL A N 1
ATOM 801 C CA . VAL A 1 109 ? -7.500 3.952 -0.286 1.00 93.00 109 VAL A CA 1
ATOM 802 C C . VAL A 1 109 ? -6.781 5.064 -1.041 1.00 93.00 109 VAL A C 1
ATOM 804 O O . VAL A 1 109 ? -5.997 4.798 -1.952 1.00 93.00 109 VAL A O 1
ATOM 807 N N . ALA A 1 110 ? -7.086 6.311 -0.690 1.00 90.00 110 ALA A N 1
ATOM 808 C CA . ALA A 1 110 ? -6.540 7.487 -1.350 1.00 90.00 110 ALA A CA 1
ATOM 809 C C . ALA A 1 110 ? -5.292 8.032 -0.627 1.00 90.00 110 ALA A C 1
ATOM 811 O O . ALA A 1 110 ? -5.233 7.999 0.600 1.00 90.00 110 ALA A O 1
ATOM 812 N N . PRO A 1 111 ? -4.339 8.639 -1.354 1.00 88.12 111 PRO A N 1
ATOM 813 C CA . PRO A 1 111 ? -3.180 9.303 -0.758 1.00 88.12 111 PRO A CA 1
ATOM 814 C C . PRO A 1 111 ? -3.603 10.483 0.119 1.00 88.12 111 PRO A C 1
ATOM 816 O O . PRO A 1 111 ? -4.237 11.430 -0.350 1.00 88.12 111 PRO A O 1
ATOM 819 N N . SER A 1 112 ? -3.208 10.477 1.388 1.00 88.00 112 SER A N 1
ATOM 820 C CA . SER A 1 112 ? -3.513 11.583 2.293 1.00 88.00 112 SER A CA 1
ATOM 821 C C . SER A 1 112 ? -2.831 12.897 1.867 1.00 88.00 112 SER A C 1
ATOM 823 O O . SER A 1 112 ? -1.639 12.887 1.536 1.00 88.00 112 SER A O 1
ATOM 825 N N . PRO A 1 113 ? -3.500 14.062 2.007 1.00 85.00 113 PRO A N 1
ATOM 826 C CA . PRO A 1 113 ? -2.892 15.380 1.794 1.00 85.00 113 PRO A CA 1
ATOM 827 C C . PRO A 1 113 ? -1.663 15.681 2.667 1.00 85.00 113 PRO A C 1
ATOM 829 O O . PRO A 1 113 ? -0.926 16.621 2.376 1.00 85.00 113 PRO A O 1
ATOM 832 N N . VAL A 1 114 ? -1.443 14.923 3.750 1.00 86.62 114 VAL A N 1
ATOM 833 C CA . VAL A 1 114 ? -0.303 15.118 4.668 1.00 86.62 114 VAL A CA 1
ATOM 834 C C . VAL A 1 114 ? 0.843 14.132 4.489 1.00 86.62 114 VAL A C 1
ATOM 836 O O . VAL A 1 114 ? 1.788 14.133 5.285 1.00 86.62 114 VAL A O 1
ATOM 839 N N . MET A 1 115 ? 0.770 13.294 3.459 1.00 87.56 115 MET A N 1
ATOM 840 C CA . MET A 1 115 ? 1.840 12.377 3.093 1.00 87.56 115 MET A CA 1
ATOM 841 C C . MET A 1 115 ? 3.146 13.128 2.791 1.00 87.56 115 MET A C 1
ATOM 843 O O . MET A 1 115 ? 3.148 14.165 2.132 1.00 87.56 115 MET A O 1
ATOM 847 N N . THR A 1 116 ? 4.273 12.602 3.274 1.00 85.88 116 THR A N 1
ATOM 848 C CA . THR A 1 116 ? 5.606 13.192 3.059 1.00 85.88 116 THR A CA 1
ATOM 849 C C . THR A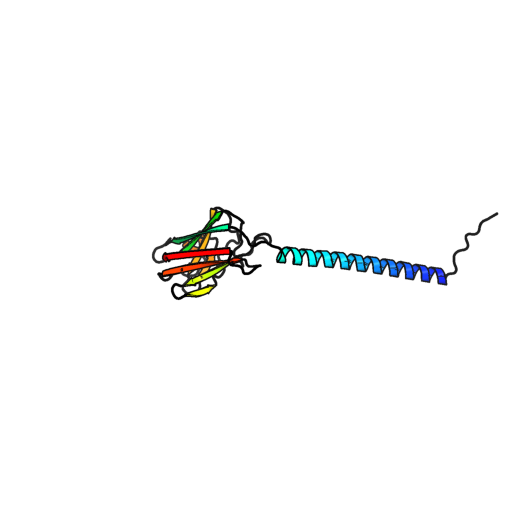 1 116 ? 6.299 12.677 1.802 1.00 85.88 116 THR A C 1
ATOM 851 O O . THR A 1 116 ? 7.298 13.254 1.375 1.00 85.88 116 THR A O 1
ATOM 854 N N . GLY A 1 117 ? 5.768 11.614 1.194 1.00 81.56 117 GLY A N 1
ATOM 855 C CA . GLY A 1 117 ? 6.295 11.030 -0.038 1.00 81.56 117 GLY A CA 1
ATOM 856 C C . GLY A 1 117 ? 7.557 10.202 0.157 1.00 81.56 117 GLY A C 1
ATOM 857 O O . GLY A 1 117 ? 8.263 9.922 -0.813 1.00 81.56 117 GLY A O 1
ATOM 858 N N . LYS A 1 118 ? 7.860 9.808 1.398 1.00 84.38 118 LYS A N 1
ATOM 859 C CA . LYS A 1 118 ? 8.993 8.929 1.661 1.00 84.38 118 LYS A CA 1
ATOM 860 C C . LYS A 1 118 ? 8.639 7.504 1.240 1.00 84.38 118 LYS A C 1
ATOM 862 O O . LYS A 1 118 ? 7.519 7.061 1.496 1.00 84.38 118 LYS A O 1
ATOM 867 N N . PRO A 1 119 ? 9.584 6.765 0.634 1.00 87.50 119 PRO A N 1
ATOM 868 C CA . PRO A 1 119 ? 9.412 5.337 0.443 1.00 87.50 119 PRO A CA 1
ATOM 869 C C . PRO A 1 119 ? 9.134 4.649 1.781 1.00 87.50 119 PRO A C 1
ATOM 871 O O . PRO A 1 119 ? 9.795 4.914 2.789 1.00 87.50 119 PRO A O 1
ATOM 874 N N . TRP A 1 120 ? 8.160 3.755 1.767 1.00 91.62 120 TRP A N 1
ATOM 875 C CA . TRP A 1 120 ? 7.885 2.824 2.838 1.00 91.62 120 TRP A CA 1
ATOM 876 C C . TRP A 1 120 ? 8.902 1.685 2.762 1.00 91.62 120 TRP A C 1
ATOM 878 O O . TRP A 1 120 ? 8.897 0.885 1.831 1.00 91.62 120 TRP A O 1
ATOM 888 N N . ALA A 1 121 ? 9.824 1.674 3.719 1.00 91.44 121 ALA A N 1
ATOM 889 C CA . ALA A 1 121 ? 10.943 0.742 3.800 1.00 91.44 121 ALA A CA 1
ATOM 890 C C . ALA A 1 121 ? 10.981 0.067 5.176 1.00 91.44 121 ALA A C 1
ATOM 892 O O . ALA A 1 121 ? 10.232 0.456 6.073 1.00 91.44 121 ALA A O 1
ATOM 893 N N . ASP A 1 122 ? 11.879 -0.901 5.350 1.00 91.81 122 ASP A N 1
ATOM 894 C CA . ASP A 1 122 ? 12.070 -1.687 6.576 1.00 91.81 122 ASP A CA 1
ATOM 895 C C . ASP A 1 122 ? 12.048 -0.853 7.865 1.00 91.81 122 ASP A C 1
ATOM 897 O O . ASP A 1 122 ? 12.775 0.130 8.019 1.00 91.81 122 ASP A O 1
ATOM 901 N N . GLY A 1 123 ? 11.185 -1.254 8.804 1.00 90.81 123 GLY A N 1
ATOM 902 C CA . GLY A 1 123 ? 10.936 -0.546 10.063 1.00 90.81 123 GLY A CA 1
ATOM 903 C C . GLY A 1 123 ? 10.011 0.672 9.942 1.00 90.81 123 GLY A C 1
ATOM 904 O O . GLY A 1 123 ? 9.642 1.263 10.957 1.00 90.81 123 GLY A O 1
ATOM 905 N N . GLY A 1 124 ? 9.619 1.049 8.726 1.00 92.19 124 GLY A N 1
ATOM 906 C CA . GLY A 1 124 ? 8.697 2.139 8.444 1.00 92.19 124 GLY A CA 1
ATOM 907 C C . GLY A 1 124 ? 7.233 1.757 8.646 1.00 92.19 124 GLY A C 1
ATOM 908 O O . GLY A 1 124 ? 6.835 0.591 8.569 1.00 92.19 124 GLY A O 1
ATOM 909 N N . THR A 1 125 ? 6.409 2.777 8.864 1.00 93.38 125 THR A N 1
ATOM 910 C CA . THR A 1 125 ? 4.968 2.629 9.070 1.00 93.38 125 THR A CA 1
ATOM 911 C C . THR A 1 125 ? 4.171 3.443 8.075 1.00 93.38 125 THR A C 1
ATOM 913 O O . THR A 1 125 ? 4.452 4.626 7.886 1.00 93.38 125 THR A O 1
ATOM 916 N N . VAL A 1 126 ? 3.126 2.828 7.538 1.00 94.25 126 VAL A N 1
ATOM 917 C CA . VAL A 1 126 ? 2.045 3.493 6.813 1.00 94.25 126 VAL A CA 1
ATOM 918 C C . VAL A 1 126 ? 0.773 3.353 7.628 1.00 94.25 126 VAL A C 1
ATOM 920 O O . VAL A 1 126 ? 0.589 2.379 8.355 1.00 94.25 126 VAL A O 1
ATOM 923 N N . ILE A 1 127 ? -0.096 4.348 7.555 1.00 93.62 127 ILE A N 1
ATOM 924 C CA . ILE A 1 127 ? -1.303 4.406 8.364 1.00 93.62 127 ILE A CA 1
ATOM 925 C C . ILE A 1 127 ? -2.480 4.667 7.464 1.00 93.62 127 ILE A C 1
ATOM 927 O O . ILE A 1 127 ? -2.442 5.609 6.681 1.00 93.62 127 ILE A O 1
ATOM 931 N N . ILE A 1 128 ? -3.515 3.853 7.630 1.00 94.69 128 ILE A N 1
ATOM 932 C CA . ILE A 1 128 ? -4.802 4.029 6.986 1.00 94.69 128 ILE A CA 1
ATOM 933 C C . ILE A 1 128 ? -5.782 4.589 8.014 1.00 94.69 128 ILE A C 1
ATOM 935 O O . ILE A 1 128 ? -5.913 4.046 9.116 1.00 94.69 128 ILE A O 1
ATOM 939 N N . TYR A 1 129 ? -6.468 5.671 7.672 1.00 93.19 129 TYR A N 1
ATOM 940 C CA . TYR A 1 129 ? -7.469 6.300 8.529 1.00 93.19 129 TYR A CA 1
ATOM 941 C C . TYR A 1 129 ? -8.732 6.640 7.737 1.00 93.19 129 TYR A C 1
ATOM 943 O O . TYR A 1 129 ? -8.690 6.782 6.517 1.00 93.19 129 TYR A O 1
ATOM 951 N N . TYR A 1 130 ? -9.855 6.768 8.443 1.00 91.94 130 TYR A N 1
ATOM 952 C CA . TYR A 1 130 ? -11.147 7.143 7.873 1.00 91.94 130 TYR A CA 1
ATOM 953 C C . TYR A 1 130 ? -11.553 8.527 8.380 1.00 91.94 130 TYR A C 1
ATOM 955 O O . TYR A 1 130 ? -11.517 8.779 9.585 1.00 91.94 130 TYR A O 1
ATOM 963 N N . ASP A 1 131 ? -11.935 9.434 7.484 1.00 88.62 131 ASP A N 1
ATOM 964 C CA . ASP A 1 131 ? -12.352 10.802 7.839 1.00 88.62 131 ASP A CA 1
ATOM 965 C C . ASP A 1 131 ? -13.879 10.995 7.880 1.00 88.62 131 ASP A C 1
ATOM 967 O O . ASP A 1 131 ? -14.363 12.117 8.000 1.00 88.62 131 ASP A O 1
ATOM 971 N N . GLY A 1 132 ? -14.646 9.907 7.755 1.00 86.56 132 GLY A N 1
ATOM 972 C CA . GLY A 1 132 ? -16.104 9.955 7.635 1.00 86.56 132 GLY A CA 1
ATOM 973 C C . GLY A 1 132 ? -16.618 9.968 6.192 1.00 86.56 132 GLY A C 1
ATOM 974 O O . GLY A 1 132 ? -17.816 9.774 5.991 1.00 86.56 132 GLY A O 1
ATOM 975 N N . SER A 1 133 ? -15.742 10.159 5.200 1.00 88.19 133 SER A N 1
ATOM 976 C CA . SER A 1 133 ? -16.088 10.171 3.773 1.00 88.19 133 SER A CA 1
ATOM 977 C C . SER A 1 133 ? -15.311 9.145 2.948 1.00 88.19 133 SER A C 1
ATOM 979 O O . SER A 1 133 ? -15.891 8.497 2.080 1.00 88.19 133 SER A O 1
ATOM 981 N N . GLN A 1 134 ? -14.015 8.974 3.214 1.00 90.88 134 GLN A N 1
ATOM 982 C CA . GLN A 1 134 ? -13.165 8.021 2.503 1.00 90.88 134 GLN A CA 1
ATOM 983 C C . GLN A 1 134 ? -11.987 7.559 3.361 1.00 90.88 134 GLN A C 1
ATOM 985 O O . GLN A 1 134 ? -11.672 8.139 4.405 1.00 90.88 134 GLN A O 1
ATOM 990 N N . PHE A 1 135 ? -11.335 6.490 2.908 1.00 93.50 135 PHE A N 1
ATOM 991 C CA . PHE A 1 135 ? -10.114 5.985 3.521 1.00 93.50 135 PHE A CA 1
ATOM 992 C C . PHE A 1 135 ? -8.884 6.626 2.893 1.00 93.50 135 PHE A C 1
ATOM 994 O O . PHE A 1 135 ? -8.771 6.720 1.670 1.00 93.50 135 PHE A O 1
ATOM 1001 N N . TRP A 1 136 ? -7.942 6.998 3.750 1.00 92.62 136 TRP A N 1
ATOM 1002 C CA . TRP A 1 136 ? -6.698 7.652 3.375 1.00 92.62 136 TRP A CA 1
ATOM 1003 C C . TRP A 1 136 ? -5.489 6.880 3.879 1.00 92.62 136 TRP A C 1
ATOM 1005 O O . TRP A 1 136 ? -5.533 6.411 5.014 1.00 92.62 136 TRP A O 1
ATOM 1015 N N . ASP A 1 137 ? -4.397 6.823 3.115 1.00 92.62 137 ASP A N 1
ATOM 1016 C CA . ASP A 1 137 ? -3.102 6.299 3.556 1.00 92.62 137 ASP A CA 1
ATOM 1017 C C . ASP A 1 137 ? -2.017 7.383 3.666 1.00 92.62 137 ASP A C 1
ATOM 1019 O O . ASP A 1 137 ? -1.994 8.383 2.946 1.00 92.62 137 ASP A O 1
ATOM 1023 N N . THR A 1 138 ? -1.114 7.228 4.637 1.00 91.00 138 THR A N 1
ATOM 1024 C CA . THR A 1 138 ? -0.012 8.175 4.849 1.00 91.00 138 THR A CA 1
ATOM 1025 C C . THR A 1 138 ? 1.161 7.582 5.620 1.00 91.00 138 THR A C 1
ATOM 1027 O O . THR A 1 138 ? 0.993 6.727 6.487 1.00 91.00 138 THR A O 1
ATOM 1030 N N . ASP A 1 139 ? 2.357 8.103 5.355 1.00 90.00 139 ASP A N 1
ATOM 1031 C CA . ASP A 1 139 ? 3.586 7.894 6.129 1.00 90.00 139 ASP A CA 1
ATOM 1032 C C . ASP A 1 139 ? 3.725 8.886 7.309 1.00 90.00 139 ASP A C 1
ATOM 1034 O O . ASP A 1 139 ? 4.676 8.813 8.090 1.00 90.00 139 ASP A O 1
ATOM 1038 N N . ASN A 1 140 ? 2.783 9.826 7.470 1.00 89.31 140 ASN A N 1
ATOM 1039 C CA . ASN A 1 140 ? 2.876 10.925 8.430 1.00 89.31 140 ASN A CA 1
ATOM 1040 C C . ASN A 1 140 ? 1.916 10.786 9.618 1.00 89.31 140 ASN A C 1
ATOM 1042 O O . ASN A 1 140 ? 0.966 11.557 9.783 1.00 89.31 140 ASN A O 1
ATOM 1046 N N . PHE A 1 141 ? 2.207 9.841 10.512 1.00 87.62 141 PHE A N 1
ATOM 1047 C CA . PHE A 1 141 ? 1.378 9.606 11.701 1.00 87.62 141 PHE A CA 1
ATOM 1048 C C . PHE A 1 141 ? 1.166 10.852 12.568 1.00 87.62 141 PHE A C 1
ATOM 1050 O O . PHE A 1 141 ? 0.080 11.086 13.097 1.00 87.62 141 PHE A O 1
ATOM 1057 N N . SER A 1 142 ? 2.211 11.670 12.712 1.00 87.31 142 SER A N 1
ATOM 1058 C CA . SER A 1 142 ? 2.167 12.858 13.564 1.00 87.31 142 SER A CA 1
ATOM 1059 C C . SER A 1 142 ? 1.165 13.903 13.061 1.00 87.31 142 SER A C 1
ATOM 1061 O O . SER A 1 142 ? 0.478 14.541 13.864 1.00 87.31 142 SER A O 1
ATOM 1063 N N . ALA A 1 143 ? 1.025 14.052 11.740 1.00 86.06 143 ALA A N 1
ATOM 1064 C CA . ALA A 1 143 ? 0.044 14.948 11.137 1.00 86.06 143 ALA A CA 1
ATOM 1065 C C . ALA A 1 143 ? -1.388 14.427 11.319 1.00 86.06 143 ALA A C 1
ATOM 1067 O O . ALA A 1 143 ? -2.266 15.203 11.690 1.00 86.06 143 ALA A O 1
ATOM 1068 N N . VAL A 1 144 ? -1.585 13.111 11.167 1.00 84.31 144 VAL A N 1
ATOM 1069 C CA . VAL A 1 144 ? -2.865 12.425 11.417 1.00 84.31 144 VAL A CA 1
ATOM 1070 C C . VAL A 1 144 ? -3.338 12.681 12.846 1.00 84.31 144 VAL A C 1
ATOM 1072 O O . VAL A 1 144 ? -4.401 13.262 13.044 1.00 84.31 144 VAL A O 1
ATOM 1075 N N . ILE A 1 145 ? -2.529 12.350 13.856 1.00 82.31 145 ILE A N 1
ATOM 1076 C CA . ILE A 1 145 ? -2.932 12.519 15.263 1.00 82.31 145 ILE A CA 1
ATOM 1077 C C . ILE A 1 145 ? -3.162 13.991 15.624 1.00 82.31 145 ILE A C 1
ATOM 1079 O O . ILE A 1 145 ? -4.079 14.305 16.381 1.00 82.31 145 ILE A O 1
ATOM 1083 N N . SER A 1 146 ? -2.349 14.905 15.084 1.00 79.56 146 SER A N 1
ATOM 1084 C CA . SER A 1 146 ? -2.507 16.342 15.346 1.00 79.56 146 SER A CA 1
ATOM 1085 C C . SER A 1 146 ? -3.689 16.983 14.607 1.00 79.56 146 SER A C 1
ATOM 1087 O O . SER A 1 146 ? -3.929 18.175 14.796 1.00 79.56 146 SER A O 1
ATOM 1089 N N . GLY A 1 147 ? -4.424 16.224 13.782 1.00 72.38 147 GLY A N 1
ATOM 1090 C CA . GLY A 1 147 ? -5.562 16.716 12.999 1.00 72.38 147 GLY A CA 1
ATOM 1091 C C . GLY A 1 147 ? -5.175 17.755 11.945 1.00 72.38 147 GLY A C 1
ATOM 1092 O O . GLY A 1 147 ? -6.023 18.499 11.454 1.00 72.38 147 GLY A O 1
ATOM 1093 N N . LYS A 1 148 ? 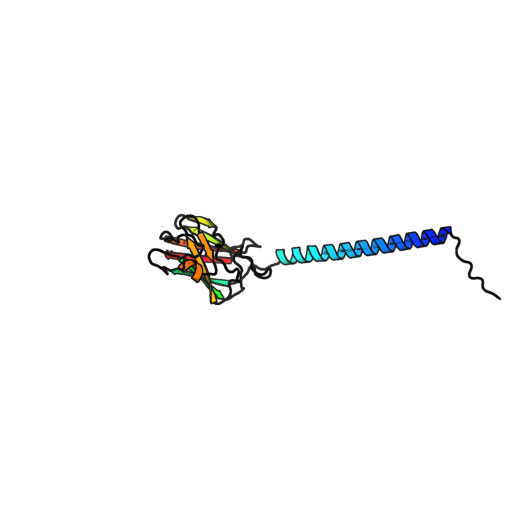-3.884 17.869 11.615 1.00 65.81 148 LYS A N 1
ATOM 1094 C CA . LYS A 1 148 ? -3.417 18.833 10.622 1.00 65.81 148 LYS A CA 1
ATOM 1095 C C . LYS A 1 148 ? -3.795 18.317 9.246 1.00 65.81 148 LYS A C 1
ATOM 1097 O O . LYS A 1 148 ? -3.258 17.308 8.832 1.00 65.81 148 LYS A O 1
ATOM 1102 N N . GLY A 1 149 ? -4.670 19.019 8.530 1.00 57.94 149 GLY A N 1
ATOM 1103 C CA . GLY A 1 149 ? -4.938 18.755 7.110 1.00 57.94 149 GLY A CA 1
ATOM 1104 C C . GLY A 1 149 ? -5.615 17.415 6.784 1.00 57.94 149 GLY A C 1
ATOM 1105 O O . GLY A 1 149 ? -5.730 17.097 5.607 1.00 57.94 149 GLY A O 1
ATOM 1106 N N . THR A 1 150 ? -6.062 16.644 7.783 1.00 62.44 150 THR A N 1
ATOM 1107 C CA . THR A 1 150 ? -6.577 15.270 7.617 1.00 62.44 150 THR A CA 1
ATOM 1108 C C . THR A 1 150 ? -8.097 15.128 7.719 1.00 62.44 150 THR A C 1
ATOM 1110 O O . THR A 1 150 ? -8.595 14.007 7.707 1.00 62.44 150 THR A O 1
ATOM 1113 N N . GLY A 1 151 ? -8.851 16.229 7.800 1.00 62.53 151 GLY A N 1
ATOM 1114 C CA . GLY A 1 151 ? -10.261 16.151 8.198 1.00 62.53 151 GLY A CA 1
ATOM 1115 C C . GLY A 1 151 ? -10.405 15.650 9.643 1.00 62.53 151 GLY A C 1
ATOM 1116 O O . GLY A 1 151 ? -9.419 15.432 10.353 1.00 62.53 151 GLY A O 1
ATOM 1117 N N . GLU A 1 152 ? -11.635 15.502 10.126 1.00 78.25 152 GLU A N 1
ATOM 1118 C CA . GLU A 1 152 ? -11.873 14.931 11.452 1.00 78.25 152 GLU A CA 1
ATOM 1119 C C . GLU A 1 152 ? -11.835 13.402 11.345 1.00 78.25 152 GLU A C 1
ATOM 1121 O O . GLU A 1 152 ? -12.789 12.779 10.902 1.00 78.25 152 GLU A O 1
ATOM 1126 N N . ILE A 1 153 ? -10.701 12.787 11.699 1.00 86.75 153 ILE A N 1
ATOM 1127 C CA . ILE A 1 153 ? -10.573 11.319 11.737 1.00 86.75 153 ILE A CA 1
ATOM 1128 C C . ILE A 1 153 ? -11.659 10.740 12.644 1.00 86.75 153 ILE A C 1
ATOM 1130 O O . ILE A 1 153 ? -11.871 11.243 13.749 1.00 86.75 153 ILE A O 1
ATOM 1134 N N . THR A 1 154 ? -12.278 9.655 12.193 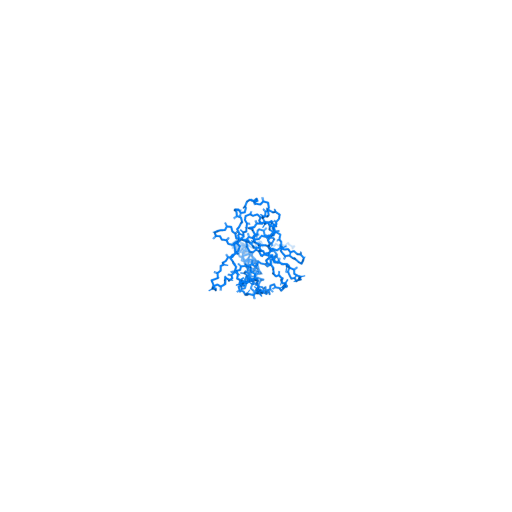1.00 88.94 154 THR A N 1
ATOM 1135 C CA . THR A 1 154 ? -13.385 8.971 12.867 1.00 88.94 154 THR A CA 1
ATOM 1136 C C . THR A 1 154 ? -13.022 7.526 13.220 1.00 88.94 154 THR A C 1
ATOM 1138 O O . THR A 1 154 ? -11.916 7.049 12.953 1.00 88.94 154 THR A O 1
ATOM 1141 N N . VAL A 1 155 ? -13.949 6.823 13.872 1.00 90.44 155 VAL A N 1
ATOM 1142 C CA . VAL A 1 155 ? -13.831 5.388 14.145 1.00 90.44 155 VAL A CA 1
ATOM 1143 C C . VAL A 1 155 ? -14.059 4.588 12.860 1.00 90.44 155 VAL A C 1
ATOM 1145 O O . VAL A 1 155 ? -15.083 4.729 12.195 1.00 90.44 155 VAL A O 1
ATOM 1148 N N . ILE A 1 156 ? -13.117 3.702 12.548 1.00 91.94 156 ILE A N 1
ATOM 1149 C CA . ILE A 1 156 ? -13.264 2.630 11.562 1.00 91.94 156 ILE A CA 1
ATOM 1150 C C . ILE A 1 156 ? -14.380 1.682 12.027 1.00 91.94 156 ILE A C 1
ATOM 1152 O O . ILE A 1 156 ? -14.310 1.202 13.163 1.00 91.94 156 ILE A O 1
ATOM 1156 N N . PRO A 1 157 ? -15.387 1.388 11.182 1.00 91.00 157 PRO A N 1
ATOM 1157 C CA . PRO A 1 157 ? -16.471 0.484 11.547 1.00 91.00 157 PRO A CA 1
ATOM 1158 C C . PRO A 1 157 ? -15.956 -0.886 12.020 1.00 91.00 157 PRO A C 1
ATOM 1160 O O . PRO A 1 157 ? -15.005 -1.415 11.433 1.00 91.00 157 PRO A O 1
ATOM 1163 N N . PRO A 1 158 ? -16.573 -1.477 13.058 1.00 92.56 158 PRO A N 1
ATOM 1164 C CA . PRO A 1 158 ? -16.096 -2.726 13.636 1.00 92.56 158 PRO A CA 1
ATOM 1165 C C . PRO A 1 158 ? -16.235 -3.888 12.653 1.00 92.56 158 PRO A C 1
ATOM 1167 O O . PRO A 1 158 ? -17.191 -3.954 11.877 1.00 92.56 158 PRO A O 1
ATOM 1170 N N . GLY A 1 159 ? -15.307 -4.839 12.730 1.00 94.25 159 GLY A N 1
ATOM 1171 C CA . GLY A 1 159 ? -15.340 -6.056 11.920 1.00 94.25 159 GLY A CA 1
ATOM 1172 C C . GLY A 1 159 ? -13.978 -6.466 11.375 1.00 94.25 159 GLY A C 1
ATOM 1173 O O . GLY A 1 159 ? -12.943 -5.911 11.742 1.00 94.25 159 GLY A O 1
ATOM 1174 N N . ILE A 1 160 ? -13.982 -7.487 10.516 1.00 96.75 160 ILE A N 1
ATOM 1175 C CA . ILE A 1 160 ? -12.769 -7.975 9.856 1.00 96.75 160 ILE A CA 1
ATOM 1176 C C . ILE A 1 160 ? -12.601 -7.217 8.545 1.00 96.75 160 ILE A C 1
ATOM 1178 O O . ILE A 1 160 ? -13.431 -7.337 7.651 1.00 96.75 160 ILE A O 1
ATOM 1182 N N . TRP A 1 161 ? -11.511 -6.472 8.445 1.00 97.06 161 TRP A N 1
ATOM 1183 C CA . TRP A 1 161 ? -11.102 -5.760 7.244 1.00 97.06 161 TRP A CA 1
ATOM 1184 C C . TRP A 1 161 ? -9.964 -6.512 6.572 1.00 97.06 161 TRP A C 1
ATOM 1186 O O . TRP A 1 161 ? -9.024 -6.939 7.251 1.00 97.06 161 TRP A O 1
ATOM 1196 N N . ILE A 1 162 ? -10.020 -6.652 5.250 1.00 97.62 162 ILE A N 1
ATOM 1197 C CA . ILE A 1 162 ? -8.920 -7.221 4.465 1.00 97.62 162 ILE A CA 1
ATOM 1198 C C . ILE A 1 162 ? -8.212 -6.087 3.731 1.00 97.62 162 ILE A C 1
ATOM 1200 O O . ILE A 1 162 ? -8.838 -5.225 3.130 1.00 97.62 162 ILE A O 1
ATOM 1204 N N . ILE A 1 163 ? -6.889 -6.070 3.794 1.00 97.62 163 ILE A N 1
ATOM 1205 C CA . ILE A 1 163 ? -6.034 -5.050 3.198 1.00 97.62 163 ILE A CA 1
ATOM 1206 C C . ILE A 1 163 ? -5.296 -5.717 2.055 1.00 97.62 163 ILE A C 1
ATOM 1208 O O . ILE A 1 163 ? -4.484 -6.606 2.300 1.00 97.62 163 ILE A O 1
ATOM 1212 N N . TYR A 1 164 ? -5.556 -5.286 0.829 1.00 96.38 164 TYR A N 1
ATOM 1213 C CA . TYR A 1 164 ? -4.814 -5.700 -0.352 1.00 96.38 164 TYR A CA 1
ATOM 1214 C C . TYR A 1 164 ? -3.794 -4.632 -0.705 1.00 96.38 164 TYR A C 1
ATOM 1216 O O . TYR A 1 164 ? -4.133 -3.455 -0.838 1.00 96.38 164 TYR A O 1
ATOM 1224 N N . ILE A 1 165 ? -2.549 -5.059 -0.877 1.00 95.00 165 ILE A N 1
ATOM 1225 C CA . ILE A 1 165 ? -1.477 -4.218 -1.388 1.00 95.00 165 ILE A CA 1
ATOM 1226 C C . ILE A 1 165 ? -1.142 -4.731 -2.778 1.00 95.00 165 ILE A C 1
ATOM 1228 O O . ILE A 1 165 ? -0.763 -5.892 -2.939 1.00 95.00 165 ILE A O 1
ATOM 1232 N N . THR A 1 166 ? -1.323 -3.874 -3.774 1.00 92.06 166 THR A N 1
ATOM 1233 C CA . THR A 1 166 ? -1.246 -4.225 -5.192 1.00 92.06 166 THR A CA 1
ATOM 1234 C C . THR A 1 166 ? -0.130 -3.435 -5.842 1.00 92.06 166 THR A C 1
ATOM 1236 O O . THR A 1 166 ? -0.069 -2.217 -5.700 1.00 92.06 166 THR A O 1
ATOM 1239 N N . ASP A 1 167 ? 0.744 -4.111 -6.574 1.00 89.25 167 ASP A N 1
ATOM 1240 C CA . ASP A 1 167 ? 1.786 -3.452 -7.351 1.00 89.25 167 ASP A CA 1
ATOM 1241 C C . ASP A 1 167 ? 1.169 -2.589 -8.465 1.00 89.25 167 ASP A C 1
ATOM 1243 O O . ASP A 1 167 ? 0.339 -3.053 -9.247 1.00 89.25 167 ASP A O 1
ATOM 1247 N N . GLN A 1 168 ? 1.567 -1.320 -8.546 1.00 85.38 168 GLN A N 1
ATOM 1248 C CA . GLN A 1 168 ? 0.985 -0.348 -9.474 1.00 85.38 168 GLN A CA 1
ATOM 1249 C C . GLN A 1 168 ? 1.261 -0.704 -10.938 1.00 85.38 168 GLN A C 1
ATOM 1251 O O . GLN A 1 168 ? 0.436 -0.408 -11.806 1.00 85.38 168 GLN A O 1
ATOM 1256 N N . GLN A 1 169 ? 2.409 -1.316 -11.223 1.00 80.69 169 GLN A N 1
ATOM 1257 C CA . GLN A 1 169 ? 2.841 -1.595 -12.589 1.00 80.69 169 GLN A CA 1
ATOM 1258 C C . GLN A 1 169 ? 2.201 -2.869 -13.137 1.00 80.69 169 GLN A C 1
ATOM 1260 O O . GLN A 1 169 ? 1.633 -2.863 -14.226 1.00 80.69 169 GLN A O 1
ATOM 1265 N N . THR A 1 170 ? 2.272 -3.955 -12.373 1.00 81.62 170 THR A N 1
ATOM 1266 C CA . THR A 1 170 ? 1.794 -5.281 -12.777 1.00 81.62 170 THR A CA 1
ATOM 1267 C C . THR A 1 170 ? 0.344 -5.547 -12.382 1.00 81.62 170 THR A C 1
ATOM 1269 O O . THR A 1 170 ? -0.254 -6.484 -12.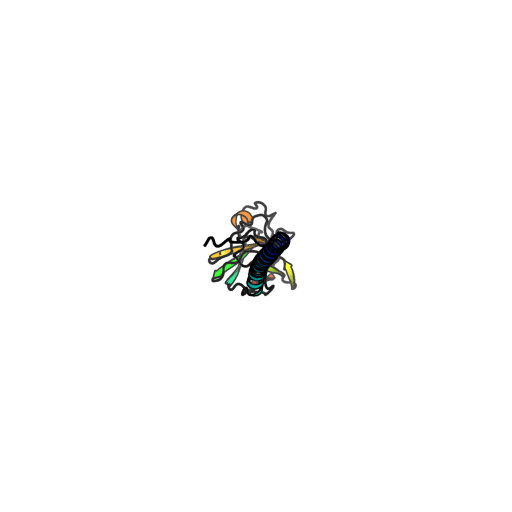906 1.00 81.62 170 THR A O 1
ATOM 1272 N N . GLN A 1 171 ? -0.239 -4.730 -11.492 1.00 84.44 171 GLN A N 1
ATOM 1273 C CA . GLN A 1 171 ? -1.599 -4.894 -10.956 1.00 84.44 171 GLN A CA 1
ATOM 1274 C C . GLN A 1 171 ? -1.805 -6.233 -10.224 1.00 84.44 171 GLN A C 1
ATOM 1276 O O . GLN A 1 171 ? -2.921 -6.742 -10.116 1.00 84.44 171 GLN A O 1
ATOM 1281 N N . VAL A 1 172 ? -0.720 -6.814 -9.705 1.00 88.12 172 VAL A N 1
ATOM 1282 C CA . VAL A 1 172 ? -0.738 -8.057 -8.928 1.00 88.12 172 VAL A CA 1
ATOM 1283 C C . VAL A 1 172 ? -0.771 -7.733 -7.439 1.00 88.12 172 VAL A C 1
ATOM 1285 O O . VAL A 1 172 ? -0.037 -6.867 -6.965 1.00 88.12 172 VAL A O 1
ATOM 1288 N N . VAL A 1 173 ? -1.602 -8.456 -6.686 1.00 91.44 173 VAL A N 1
ATOM 1289 C CA . VAL A 1 173 ? -1.605 -8.387 -5.220 1.00 91.44 173 VAL A CA 1
ATOM 1290 C C . VAL A 1 173 ? -0.291 -8.965 -4.694 1.00 91.44 173 VAL A C 1
ATOM 1292 O O . VAL A 1 173 ? -0.012 -10.150 -4.869 1.00 91.44 173 VAL A O 1
ATOM 1295 N N . VAL A 1 174 ? 0.508 -8.122 -4.045 1.00 92.81 174 VAL A N 1
ATOM 1296 C CA . VAL A 1 174 ? 1.801 -8.482 -3.443 1.00 92.81 174 VAL A CA 1
ATOM 1297 C C . VAL A 1 174 ? 1.679 -8.798 -1.954 1.00 92.81 174 VAL A C 1
ATOM 1299 O O . VAL A 1 174 ? 2.503 -9.533 -1.414 1.00 92.81 174 VAL A O 1
ATOM 1302 N N . ASN A 1 175 ? 0.638 -8.290 -1.286 1.00 93.94 175 ASN A N 1
ATOM 1303 C CA . ASN A 1 175 ? 0.337 -8.631 0.101 1.00 93.94 175 ASN A CA 1
ATOM 1304 C C . ASN A 1 175 ? -1.174 -8.586 0.379 1.00 93.94 175 ASN A C 1
ATOM 1306 O O . ASN A 1 175 ? -1.895 -7.788 -0.221 1.00 93.94 175 ASN A O 1
ATOM 1310 N N . SER A 1 176 ? -1.642 -9.423 1.306 1.00 94.81 176 SER A N 1
ATOM 1311 C CA . SER A 1 176 ? -3.026 -9.425 1.786 1.00 94.81 176 SER A CA 1
ATOM 1312 C C . SER A 1 176 ? -3.073 -9.710 3.283 1.00 94.81 176 SER A C 1
ATOM 1314 O O . SER A 1 176 ? -2.535 -10.728 3.728 1.00 94.81 176 SER A O 1
ATOM 1316 N N . LEU A 1 177 ? -3.714 -8.841 4.060 1.00 96.31 177 LEU A N 1
ATOM 1317 C CA . LEU A 1 177 ? -3.698 -8.901 5.526 1.00 96.31 177 LEU A CA 1
ATOM 1318 C C . LEU A 1 177 ? -5.111 -8.740 6.069 1.00 96.31 177 LEU A C 1
ATOM 1320 O O . LEU A 1 177 ? -5.842 -7.883 5.594 1.00 96.31 177 LEU A O 1
ATOM 1324 N N . ALA A 1 178 ? -5.477 -9.508 7.091 1.00 95.62 178 ALA A N 1
ATOM 1325 C CA . ALA A 1 178 ? -6.728 -9.306 7.814 1.00 95.62 178 ALA A CA 1
ATOM 1326 C C . ALA A 1 178 ? -6.466 -8.559 9.127 1.00 95.62 178 ALA A C 1
ATOM 1328 O O . ALA A 1 178 ? -5.525 -8.889 9.854 1.00 95.62 178 ALA A O 1
ATOM 1329 N N . VAL A 1 179 ? -7.311 -7.582 9.450 1.00 95.56 179 VAL A N 1
ATOM 1330 C CA . VAL A 1 179 ? -7.290 -6.863 10.728 1.00 95.56 179 VAL A CA 1
ATOM 1331 C C . VAL A 1 179 ? -8.686 -6.776 11.323 1.00 95.56 179 VAL A C 1
ATOM 1333 O O . VAL A 1 179 ? -9.670 -6.638 10.604 1.00 95.56 179 VAL A O 1
ATOM 1336 N N . THR A 1 180 ? -8.771 -6.847 12.648 1.00 95.19 180 THR A N 1
ATOM 1337 C CA . THR A 1 180 ? -10.024 -6.645 13.382 1.00 95.19 180 THR A CA 1
ATOM 1338 C C . THR A 1 180 ? -10.055 -5.224 13.930 1.00 95.19 180 THR A C 1
ATOM 1340 O O . THR A 1 180 ? -9.151 -4.854 14.686 1.00 95.19 180 THR A O 1
ATOM 1343 N N . ALA A 1 181 ? -11.063 -4.454 13.519 1.00 87.75 181 ALA A N 1
ATOM 1344 C CA . ALA A 1 181 ? -11.380 -3.127 14.047 1.00 87.75 181 ALA A CA 1
ATOM 1345 C C . ALA A 1 181 ? -12.401 -3.211 15.183 1.00 87.75 181 ALA A C 1
ATOM 1347 O O . ALA A 1 181 ? -13.335 -4.043 15.070 1.00 87.75 181 ALA A O 1
#

Secondary structure (DSSP, 8-state):
-----PPPPHHHHHHHHHHHHHHHHHHHHHHHHHHHHHHHHHHHHHHHTPPPP-EEEEEEEEEEETTEEEEEEEEEEES-BEETTS---TTSPEEEEEEE-TT--EEEPEEPTT-----B-TT-EEEEEE-SS-EEEES-HHHHHTTSSS----PPPSSEEEEEEEETTT--EEEEEEEE-

pLDDT: mean 83.5, std 14.19, range [40.31, 97.62]

Radius of gyration: 29.58 Å; chains: 1; bounding box: 77×30×89 Å

Foldseek 3Di:
DDPDPDDDPPVVVVVVVVVVVVVVVVVVVVVVVVVVCCVVVVVVVCLVPDDFWAWDWDWEWDDPDPQFIKIKIATAATAFAWDPPQPAPPPHFHKWKWKQDQVGDIATAAEAPPAPRYTRHHRFMKMWFDQPPGIYIHSCVVCVVVVPRGHRTGDDDFDKMKMFIAGPRVRHGNDIDIYTD

Organism: Methanoregula boonei (strain DSM 21154 / JCM 14090 / 6A8) (NCBI:txid456442)

Sequence (181 aa):
MVYGSDPLPLPCRDRALTEAYGIFLLILLIGISVVLIIAVSGVFVTTFLQKPPVFAVQAKVSTPVPDKSVIILYHLQGDPVALANASGPASSPGVFVTLESPDGEKIPVAPSPVMTGKPWADGGTVIIYYDGSQFWDTDNFSAVISGKGTGEITVIPPGIWIIYITDQQTQVVVNSLAVTA